Protein AF-A0A261FDQ6-F1 (afdb_monomer_lite)

Secondary structure (DSSP, 8-state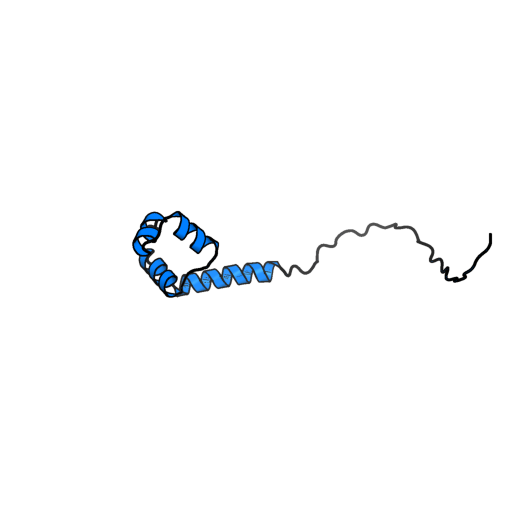):
---PPPHHHHHHHTTS-HHHHHHHHHHT---HHHHHHHHHHTT--HHHHHHHHHHHHHHHHHHT-------------------------------

Structure (mmCIF, N/CA/C/O backbone):
data_AF-A0A261FDQ6-F1
#
_entry.id   AF-A0A261FDQ6-F1
#
loop_
_atom_site.group_PDB
_atom_site.id
_atom_site.type_symbol
_atom_site.label_atom_id
_atom_site.label_alt_id
_atom_site.label_comp_id
_atom_site.label_asym_id
_atom_site.label_entity_id
_atom_site.label_seq_id
_atom_site.pdbx_PDB_ins_code
_atom_site.Cartn_x
_atom_site.Cartn_y
_atom_site.Cartn_z
_atom_site.occupancy
_atom_site.B_iso_or_equiv
_atom_site.auth_seq_id
_atom_site.auth_comp_id
_atom_site.auth_asym_id
_atom_site.auth_atom_id
_atom_site.pdbx_PDB_model_num
ATOM 1 N N . MET A 1 1 ? -15.878 -4.073 -8.588 1.00 37.53 1 MET A N 1
ATOM 2 C CA . MET A 1 1 ? -15.647 -2.623 -8.417 1.00 37.53 1 MET A CA 1
ATOM 3 C C . MET A 1 1 ? -14.545 -2.507 -7.378 1.00 37.53 1 MET A C 1
ATOM 5 O O . MET A 1 1 ? -14.721 -3.077 -6.314 1.00 37.53 1 MET A O 1
ATOM 9 N N . ARG A 1 2 ? -13.380 -1.924 -7.699 1.00 53.66 2 ARG A N 1
ATOM 10 C CA . ARG A 1 2 ? -12.346 -1.651 -6.685 1.00 53.66 2 ARG A CA 1
ATOM 11 C C . ARG A 1 2 ? -12.751 -0.361 -5.981 1.00 53.66 2 ARG A C 1
ATOM 13 O O . ARG A 1 2 ? -12.332 0.718 -6.396 1.00 53.66 2 ARG A O 1
ATOM 20 N N . ASP A 1 3 ? -13.628 -0.467 -4.990 1.00 60.25 3 ASP A N 1
ATOM 21 C CA . ASP A 1 3 ? -13.896 0.651 -4.090 1.00 60.25 3 ASP A CA 1
ATOM 22 C C . ASP A 1 3 ? -12.640 0.839 -3.236 1.00 60.25 3 ASP A C 1
ATOM 24 O O . ASP A 1 3 ? -12.416 0.146 -2.250 1.00 60.25 3 ASP A O 1
ATOM 28 N N . GLY A 1 4 ? -11.736 1.707 -3.693 1.00 66.25 4 GLY A N 1
ATOM 29 C CA . GLY A 1 4 ? -10.489 1.970 -2.984 1.00 66.25 4 GLY A CA 1
ATOM 30 C C . GLY A 1 4 ? -10.757 2.494 -1.570 1.00 66.25 4 GLY A C 1
ATOM 31 O O . GLY A 1 4 ? -11.689 3.273 -1.353 1.00 66.25 4 GLY A O 1
ATOM 32 N N . ALA A 1 5 ? -9.920 2.113 -0.601 1.00 78.75 5 ALA A N 1
ATOM 33 C CA . ALA A 1 5 ? -10.062 2.623 0.758 1.00 78.75 5 ALA A CA 1
ATOM 34 C C . ALA A 1 5 ? -9.857 4.140 0.804 1.00 78.75 5 ALA A C 1
ATOM 36 O O . ALA A 1 5 ? -8.912 4.709 0.249 1.00 78.75 5 ALA A O 1
ATOM 37 N N . THR A 1 6 ? -10.731 4.809 1.549 1.00 86.12 6 THR A N 1
ATOM 38 C CA . THR A 1 6 ? -10.548 6.221 1.869 1.00 86.12 6 THR A CA 1
ATOM 39 C C . THR A 1 6 ? -9.461 6.374 2.932 1.00 86.12 6 THR A C 1
ATOM 41 O O . THR A 1 6 ? -9.283 5.526 3.803 1.00 86.12 6 THR A O 1
ATOM 44 N N . MET A 1 7 ? -8.778 7.520 2.955 1.00 86.06 7 MET A N 1
ATOM 45 C CA . MET A 1 7 ? -7.809 7.822 4.023 1.00 86.06 7 MET A CA 1
ATOM 46 C C . MET A 1 7 ? -8.436 7.746 5.430 1.00 86.06 7 MET A C 1
ATOM 48 O O . MET A 1 7 ? -7.739 7.513 6.413 1.00 86.06 7 MET A O 1
ATOM 52 N N . SER A 1 8 ? -9.756 7.936 5.528 1.00 85.06 8 SER A N 1
ATOM 53 C CA . SER A 1 8 ? -10.518 7.823 6.772 1.00 85.06 8 SER A CA 1
ATOM 54 C C . SER A 1 8 ? -10.843 6.378 7.170 1.00 85.06 8 SER A C 1
ATOM 56 O O . SER A 1 8 ? -10.941 6.113 8.365 1.00 85.06 8 SER A O 1
ATOM 58 N N . SER A 1 9 ? -11.032 5.448 6.224 1.00 85.62 9 SER A N 1
ATOM 59 C CA . SER A 1 9 ? -11.179 4.017 6.548 1.00 85.62 9 SER A CA 1
ATOM 60 C C . SER A 1 9 ? -9.831 3.417 6.940 1.00 85.62 9 SER A C 1
ATOM 62 O O . SER A 1 9 ? -9.732 2.777 7.980 1.00 85.62 9 SER A O 1
ATOM 64 N N . LEU A 1 10 ? -8.765 3.785 6.225 1.00 86.00 10 LEU A N 1
ATOM 65 C CA . LEU A 1 10 ? -7.383 3.455 6.586 1.00 86.00 10 LEU A CA 1
ATOM 66 C C . LEU A 1 10 ? -6.998 3.961 7.981 1.00 86.00 10 LEU A C 1
ATOM 68 O O . LEU A 1 10 ? -6.419 3.222 8.770 1.00 86.00 10 LEU A O 1
ATOM 72 N N . GLY A 1 11 ? -7.363 5.203 8.317 1.00 88.12 11 GLY A N 1
ATOM 73 C CA . GLY A 1 11 ? -7.125 5.752 9.655 1.00 88.12 11 GLY A CA 1
ATOM 74 C C . GLY A 1 11 ? -7.837 4.964 10.755 1.00 88.12 11 GLY A C 1
ATOM 75 O O . GLY A 1 11 ? -7.254 4.719 11.808 1.00 88.12 11 GLY A O 1
ATOM 76 N N . ARG A 1 12 ? -9.062 4.489 10.488 1.00 86.31 12 ARG A N 1
ATOM 77 C CA . ARG A 1 12 ? -9.798 3.617 11.414 1.00 86.31 12 ARG A CA 1
ATOM 78 C C . ARG A 1 12 ? -9.136 2.249 11.566 1.00 86.31 12 ARG A C 1
ATOM 80 O O . ARG A 1 12 ? -8.926 1.828 12.697 1.00 86.31 12 ARG A O 1
ATOM 87 N N . ALA A 1 13 ? -8.750 1.606 10.466 1.00 83.25 13 ALA A N 1
ATOM 88 C CA . ALA A 1 13 ? -8.069 0.309 10.492 1.00 83.25 1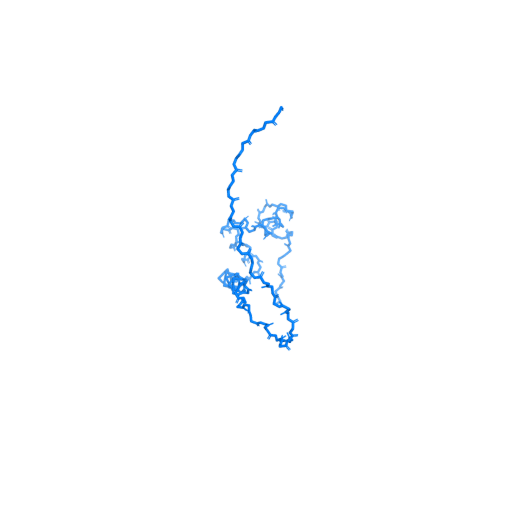3 ALA A CA 1
ATOM 89 C C . ALA A 1 13 ? -6.717 0.372 11.227 1.00 83.25 13 ALA A C 1
ATOM 91 O O . ALA A 1 13 ? -6.344 -0.548 11.946 1.00 83.25 13 ALA A O 1
ATOM 92 N N . MET A 1 14 ? -5.995 1.485 11.084 1.00 83.62 14 MET A N 1
ATOM 93 C CA . MET A 1 14 ? -4.673 1.692 11.679 1.00 83.62 14 MET A CA 1
ATOM 94 C C . MET A 1 14 ? -4.700 2.371 13.058 1.00 83.62 14 MET A C 1
ATOM 96 O O . MET A 1 14 ? -3.638 2.578 13.645 1.00 83.62 14 MET A O 1
ATOM 100 N N . ASN A 1 15 ? -5.879 2.754 13.559 1.00 87.56 15 ASN A N 1
ATOM 101 C CA . ASN A 1 15 ? -6.062 3.545 14.779 1.00 87.56 15 ASN A CA 1
ATOM 102 C C . ASN A 1 15 ? -5.202 4.830 14.825 1.00 87.56 15 ASN A C 1
ATOM 104 O O . ASN A 1 15 ? -4.565 5.148 15.830 1.00 87.56 15 ASN A O 1
ATOM 108 N N . VAL A 1 16 ? -5.148 5.561 13.709 1.00 88.50 16 VAL A N 1
ATOM 109 C CA . VAL A 1 16 ? -4.425 6.837 13.585 1.00 88.50 16 VAL A CA 1
ATOM 110 C C . VAL A 1 16 ? -5.252 7.861 12.813 1.00 88.50 16 VAL A C 1
ATOM 112 O O . VAL A 1 16 ? -6.186 7.528 12.083 1.00 88.50 16 VAL A O 1
ATOM 115 N N . ASP A 1 17 ? -4.900 9.137 12.939 1.00 91.31 17 ASP A N 1
ATOM 116 C CA . ASP A 1 17 ? -5.579 10.198 12.208 1.00 91.31 17 ASP A CA 1
ATOM 117 C C . ASP A 1 17 ? -5.215 10.211 10.710 1.00 91.31 17 ASP A C 1
ATOM 119 O O . ASP A 1 17 ? -4.165 9.733 10.265 1.00 91.31 17 ASP A O 1
ATOM 123 N N . ARG A 1 18 ? -6.087 10.839 9.917 1.00 89.12 18 ARG A N 1
ATOM 124 C CA . ARG A 1 18 ? -5.948 10.958 8.461 1.00 89.12 18 ARG A CA 1
ATOM 125 C C . ARG A 1 18 ? -4.622 11.598 8.023 1.00 89.12 18 ARG A C 1
ATOM 127 O O . ARG A 1 18 ? -4.080 11.207 6.987 1.00 89.12 18 ARG A O 1
ATOM 134 N N . ASN A 1 19 ? -4.113 12.590 8.756 1.00 91.81 19 ASN A N 1
ATOM 135 C CA . ASN A 1 19 ? -2.872 13.272 8.386 1.00 91.81 19 ASN A CA 1
ATOM 136 C C . ASN A 1 19 ? -1.667 12.365 8.631 1.00 91.81 19 ASN A C 1
ATOM 138 O O . ASN A 1 19 ? -0.764 12.317 7.796 1.00 91.81 19 ASN A O 1
ATOM 142 N N . THR A 1 20 ? -1.690 11.586 9.712 1.00 88.44 20 THR A N 1
ATOM 143 C CA . THR A 1 20 ? -0.686 10.550 9.976 1.00 88.44 20 THR A CA 1
ATOM 144 C C . THR A 1 20 ? -0.682 9.481 8.885 1.00 88.44 20 THR A C 1
ATOM 146 O O . THR A 1 20 ? 0.392 9.166 8.369 1.00 88.44 20 THR A O 1
ATOM 149 N N . VAL A 1 21 ? -1.849 8.981 8.454 1.00 88.06 21 VAL A N 1
ATOM 150 C CA . VAL A 1 21 ? -1.942 8.038 7.317 1.00 88.06 21 VAL A CA 1
ATOM 151 C C . VAL A 1 21 ? -1.295 8.634 6.066 1.00 88.06 21 VAL A C 1
ATOM 153 O O . VAL A 1 21 ? -0.413 8.021 5.464 1.00 88.06 21 VAL A O 1
ATOM 156 N N . LYS A 1 22 ? -1.671 9.868 5.709 1.00 89.56 22 LYS A N 1
ATOM 157 C CA . LYS A 1 22 ? -1.125 10.573 4.542 1.00 89.56 22 LYS A CA 1
ATOM 158 C C . LYS A 1 22 ? 0.396 10.723 4.623 1.00 89.56 22 LYS A C 1
ATOM 160 O O . LYS A 1 22 ? 1.087 10.487 3.634 1.00 89.56 22 LYS A O 1
ATOM 165 N N . ASN A 1 23 ? 0.919 11.114 5.784 1.00 90.56 23 ASN A N 1
ATOM 166 C CA . ASN A 1 23 ? 2.352 11.311 5.982 1.00 90.56 23 ASN A CA 1
ATOM 167 C C . ASN A 1 23 ? 3.128 9.996 5.863 1.00 90.56 23 ASN A C 1
ATOM 169 O O . ASN A 1 23 ? 4.176 9.988 5.223 1.00 90.56 23 ASN A O 1
ATOM 173 N N . ARG A 1 24 ? 2.607 8.893 6.417 1.00 88.50 24 ARG A N 1
ATOM 174 C CA . ARG A 1 24 ? 3.241 7.567 6.329 1.00 88.50 24 ARG A CA 1
ATOM 175 C C . ARG A 1 24 ? 3.235 7.005 4.909 1.00 88.50 24 ARG A C 1
ATOM 177 O O . ARG A 1 24 ? 4.269 6.540 4.445 1.00 88.50 24 ARG A O 1
ATOM 184 N N . LEU A 1 25 ? 2.113 7.113 4.194 1.00 87.25 25 LEU A N 1
ATOM 185 C CA . LEU A 1 25 ? 2.031 6.699 2.787 1.00 87.25 25 LEU A CA 1
ATOM 186 C C . LEU A 1 25 ? 2.985 7.510 1.901 1.00 87.25 25 LEU A C 1
ATOM 188 O O . LEU A 1 25 ? 3.616 6.958 1.008 1.00 87.25 25 LEU A O 1
ATOM 192 N N . LYS A 1 26 ? 3.125 8.817 2.164 1.00 87.62 26 LYS A N 1
ATOM 193 C CA . LYS A 1 26 ? 4.034 9.685 1.404 1.00 87.62 26 LYS A CA 1
ATOM 194 C C . LYS A 1 26 ? 5.509 9.418 1.715 1.00 87.62 26 LYS A C 1
ATOM 196 O O . LYS A 1 26 ? 6.335 9.515 0.814 1.00 87.62 26 LYS A O 1
ATOM 201 N N . SER A 1 27 ? 5.847 9.143 2.974 1.00 87.62 27 SER A N 1
ATOM 202 C CA . SER A 1 27 ? 7.233 8.901 3.392 1.00 87.62 27 SER A CA 1
ATOM 203 C C . SER A 1 27 ? 7.704 7.470 3.138 1.00 87.62 27 SER A C 1
ATOM 205 O O . SER A 1 27 ? 8.904 7.224 3.174 1.00 87.62 27 SER A O 1
ATOM 207 N N . GLY A 1 28 ? 6.779 6.528 2.923 1.00 85.00 28 GLY A N 1
ATOM 208 C CA . GLY A 1 28 ? 7.085 5.099 2.863 1.00 85.00 28 GLY A CA 1
ATOM 209 C C . GLY A 1 28 ? 7.445 4.495 4.224 1.00 85.00 28 GLY A C 1
ATOM 210 O O . GLY A 1 28 ? 7.835 3.334 4.288 1.00 85.00 28 GLY A O 1
ATOM 211 N N . ASN A 1 29 ? 7.313 5.250 5.323 1.00 85.88 29 ASN A N 1
ATOM 212 C CA . ASN A 1 29 ? 7.585 4.757 6.671 1.00 85.88 29 ASN A CA 1
ATOM 213 C C . ASN A 1 29 ? 6.357 4.014 7.221 1.00 85.88 29 ASN A C 1
ATOM 215 O O . ASN A 1 29 ? 5.539 4.567 7.964 1.00 85.88 29 ASN A O 1
ATOM 219 N N . LEU A 1 30 ? 6.211 2.764 6.789 1.00 86.00 30 LEU A N 1
ATOM 220 C CA . LEU A 1 30 ? 5.141 1.852 7.174 1.00 86.00 30 LEU A CA 1
ATOM 221 C C . LEU A 1 30 ? 5.758 0.537 7.641 1.00 86.00 30 LEU A C 1
ATOM 223 O O . LEU A 1 30 ? 6.667 0.009 7.004 1.00 86.00 30 LEU A O 1
ATOM 227 N N . SER A 1 31 ? 5.251 -0.012 8.745 1.00 88.62 31 SER A N 1
ATOM 228 C CA . SER A 1 31 ? 5.622 -1.375 9.120 1.00 88.62 31 SER A CA 1
ATOM 229 C C . SER A 1 31 ? 5.035 -2.368 8.119 1.00 88.62 31 SER A C 1
ATOM 231 O O . SER A 1 31 ? 3.955 -2.138 7.569 1.00 88.62 31 SER A O 1
ATOM 233 N N . LEU A 1 32 ? 5.708 -3.503 7.931 1.00 89.12 32 LEU A N 1
ATOM 234 C CA . LEU A 1 32 ? 5.233 -4.562 7.040 1.00 89.12 32 LEU A CA 1
ATOM 235 C C . LEU A 1 32 ? 3.838 -5.069 7.453 1.00 89.12 32 LEU A C 1
ATOM 237 O O . LEU A 1 32 ? 2.978 -5.299 6.612 1.00 89.12 32 LEU A O 1
ATOM 241 N N . THR A 1 33 ? 3.570 -5.144 8.759 1.00 90.19 33 THR A N 1
ATOM 242 C CA . THR A 1 33 ? 2.241 -5.465 9.302 1.00 90.19 33 THR A CA 1
ATOM 243 C C . THR A 1 33 ? 1.180 -4.466 8.848 1.00 90.19 33 THR A C 1
ATOM 245 O O . THR A 1 33 ? 0.103 -4.861 8.414 1.00 90.19 33 THR A O 1
ATOM 248 N N . THR A 1 34 ? 1.492 -3.168 8.908 1.00 87.25 34 THR A N 1
ATOM 249 C CA . THR A 1 34 ? 0.576 -2.117 8.452 1.00 87.25 34 THR A CA 1
ATOM 250 C C . THR A 1 34 ? 0.319 -2.248 6.956 1.00 87.25 34 THR A C 1
ATOM 252 O O . THR A 1 34 ? -0.818 -2.125 6.523 1.00 87.25 34 THR A O 1
ATOM 255 N N . PHE A 1 35 ? 1.357 -2.531 6.169 1.00 89.44 35 PHE A N 1
ATOM 256 C CA . PHE A 1 35 ? 1.223 -2.744 4.733 1.00 89.44 35 PHE A CA 1
ATOM 257 C C . PHE A 1 35 ? 0.232 -3.874 4.408 1.00 89.44 35 PHE A C 1
ATOM 259 O O . PHE A 1 35 ? -0.696 -3.643 3.639 1.00 89.44 35 PHE A O 1
ATOM 266 N N . PHE A 1 36 ? 0.345 -5.035 5.062 1.00 90.25 36 PHE A N 1
ATOM 267 C CA . PHE A 1 36 ? -0.600 -6.142 4.861 1.00 90.25 36 PHE A CA 1
ATOM 268 C C . PHE A 1 36 ? -2.030 -5.823 5.318 1.00 90.25 36 PHE A C 1
ATOM 270 O O . PHE A 1 36 ? -2.994 -6.259 4.690 1.00 90.25 36 PHE A O 1
ATOM 277 N N . MET A 1 37 ? -2.197 -5.049 6.395 1.00 87.44 37 MET A N 1
ATOM 278 C CA . MET A 1 37 ? -3.527 -4.580 6.804 1.00 87.44 37 MET A CA 1
ATOM 279 C C . MET A 1 37 ? -4.151 -3.681 5.736 1.00 87.44 37 MET A C 1
ATOM 281 O O . MET A 1 37 ? -5.322 -3.839 5.410 1.00 87.44 37 MET A O 1
ATOM 285 N N . ILE A 1 38 ? -3.363 -2.763 5.171 1.00 86.88 38 ILE A N 1
ATOM 286 C CA . ILE A 1 38 ? -3.809 -1.860 4.107 1.00 86.88 38 ILE A CA 1
ATOM 287 C C . ILE A 1 38 ? -4.219 -2.654 2.868 1.00 86.88 38 ILE A C 1
ATOM 289 O O . ILE A 1 38 ? -5.286 -2.388 2.327 1.00 86.88 38 ILE A O 1
ATOM 293 N N . THR A 1 39 ? -3.398 -3.615 2.433 1.00 89.06 39 THR A N 1
ATOM 294 C CA . THR A 1 39 ? -3.673 -4.424 1.234 1.00 89.06 39 THR A CA 1
ATOM 295 C C . THR A 1 39 ? -4.919 -5.289 1.419 1.00 89.06 39 THR A C 1
ATOM 297 O O . THR A 1 39 ? -5.722 -5.412 0.502 1.00 89.06 39 THR A O 1
ATOM 300 N N . SER A 1 40 ? -5.136 -5.802 2.634 1.00 86.69 40 SER A N 1
ATOM 301 C CA . SER A 1 40 ? -6.358 -6.535 2.992 1.00 86.69 40 SER A CA 1
ATOM 302 C C . SER A 1 40 ? -7.600 -5.636 2.970 1.00 86.69 40 SER A C 1
ATOM 304 O O . SER A 1 40 ? -8.636 -6.033 2.452 1.00 86.69 40 SER A O 1
ATOM 306 N N . GLU A 1 41 ? -7.498 -4.409 3.491 1.00 84.38 41 GLU A N 1
ATOM 307 C CA . GLU A 1 41 ? -8.604 -3.438 3.527 1.00 84.38 41 GLU A CA 1
ATOM 308 C C . GLU A 1 41 ? -9.036 -2.983 2.122 1.00 84.38 41 GLU A C 1
ATOM 310 O O . GLU A 1 41 ? -10.203 -2.667 1.903 1.00 84.38 41 GLU A O 1
ATOM 315 N N . ILE A 1 42 ? -8.104 -2.933 1.164 1.00 85.50 42 ILE A N 1
ATOM 316 C CA . ILE A 1 42 ? -8.375 -2.539 -0.232 1.00 85.50 42 ILE A CA 1
ATOM 317 C C . ILE A 1 42 ? -8.593 -3.721 -1.176 1.00 85.50 42 ILE A C 1
ATOM 319 O O . ILE A 1 42 ? -8.655 -3.506 -2.388 1.00 85.50 42 ILE A O 1
ATOM 323 N N . ASP A 1 43 ? -8.695 -4.936 -0.630 1.00 86.25 43 ASP A N 1
ATOM 324 C CA . ASP A 1 43 ? -8.868 -6.180 -1.385 1.00 86.25 43 ASP A CA 1
ATOM 325 C C . ASP A 1 43 ? -7.841 -6.314 -2.525 1.00 86.25 43 ASP A C 1
ATOM 327 O O . ASP A 1 43 ? -8.168 -6.485 -3.704 1.00 86.25 43 ASP A O 1
ATOM 331 N N . CYS A 1 44 ? -6.561 -6.139 -2.182 1.00 86.81 44 CYS A N 1
ATOM 332 C CA . CYS A 1 44 ? -5.456 -6.296 -3.117 1.00 86.81 44 CYS A CA 1
ATOM 333 C C . CYS A 1 44 ? -4.416 -7.299 -2.616 1.00 86.81 44 CYS A C 1
ATOM 335 O O . CYS A 1 44 ? -4.149 -7.408 -1.416 1.00 86.81 44 CYS A O 1
ATOM 337 N N . ASP A 1 45 ? -3.771 -7.989 -3.558 1.00 91.19 45 ASP A N 1
ATOM 338 C CA . ASP A 1 45 ? -2.649 -8.859 -3.236 1.00 91.19 45 ASP A CA 1
ATOM 339 C C . ASP A 1 45 ? -1.426 -7.996 -2.856 1.00 91.19 45 ASP A C 1
ATOM 341 O O . ASP A 1 45 ? -1.009 -7.128 -3.634 1.00 91.19 45 ASP A O 1
ATOM 345 N N . PRO A 1 46 ? -0.841 -8.177 -1.661 1.00 90.69 46 PRO A N 1
ATOM 346 C CA . PRO A 1 46 ? 0.378 -7.479 -1.266 1.00 90.69 46 PRO A CA 1
ATOM 347 C C . PRO A 1 46 ? 1.562 -7.724 -2.215 1.00 90.69 46 PRO A C 1
ATOM 349 O O . PRO A 1 46 ? 2.399 -6.832 -2.366 1.00 90.69 46 PRO A O 1
ATOM 352 N N . LEU A 1 47 ? 1.654 -8.897 -2.850 1.00 93.06 47 LEU A N 1
ATOM 353 C CA . LEU A 1 47 ? 2.737 -9.221 -3.781 1.00 93.06 47 LEU A CA 1
ATOM 354 C C . LEU A 1 47 ? 2.625 -8.423 -5.080 1.00 93.06 47 LEU A C 1
ATOM 356 O O . LEU A 1 47 ? 3.643 -7.925 -5.561 1.00 93.06 47 LEU A O 1
ATOM 360 N N . ASP A 1 48 ? 1.408 -8.220 -5.586 1.00 92.12 48 ASP A N 1
ATOM 361 C CA . ASP A 1 48 ? 1.159 -7.380 -6.763 1.00 92.12 48 ASP A CA 1
ATOM 362 C C . ASP A 1 48 ? 1.600 -5.934 -6.502 1.00 92.12 48 ASP A C 1
ATOM 364 O O . ASP A 1 48 ? 2.290 -5.323 -7.317 1.00 92.12 48 ASP A O 1
ATOM 368 N N . VAL A 1 49 ? 1.284 -5.398 -5.318 1.00 89.56 49 VAL A N 1
ATOM 369 C CA . VAL A 1 49 ? 1.683 -4.034 -4.933 1.00 89.56 49 VAL A CA 1
ATOM 370 C C . VAL A 1 49 ? 3.205 -3.898 -4.824 1.00 89.56 49 VAL A C 1
ATOM 372 O O . VAL A 1 49 ? 3.765 -2.866 -5.204 1.00 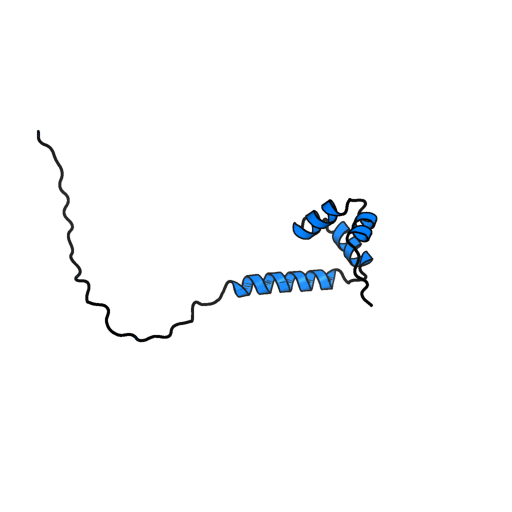89.56 49 VAL A O 1
ATOM 375 N N . ILE A 1 50 ? 3.895 -4.926 -4.319 1.00 90.44 50 ILE A N 1
ATOM 376 C CA . ILE A 1 50 ? 5.363 -4.947 -4.257 1.00 90.44 50 ILE A CA 1
ATOM 377 C C . ILE A 1 50 ? 5.960 -5.022 -5.666 1.00 90.44 50 ILE A C 1
ATOM 379 O O . ILE A 1 50 ? 6.898 -4.277 -5.954 1.00 90.44 50 ILE A O 1
ATOM 383 N N . ALA A 1 51 ? 5.418 -5.870 -6.543 1.00 91.81 51 ALA A N 1
ATOM 384 C CA . ALA A 1 51 ? 5.865 -5.989 -7.928 1.00 91.81 51 ALA A CA 1
ATOM 385 C C . ALA A 1 51 ? 5.715 -4.655 -8.680 1.00 91.81 51 ALA A C 1
ATOM 387 O O . ALA A 1 51 ? 6.687 -4.158 -9.252 1.00 91.81 51 ALA A O 1
ATOM 388 N N . ASP A 1 52 ? 4.553 -4.006 -8.568 1.00 89.62 52 ASP A N 1
ATOM 389 C CA . ASP A 1 52 ? 4.296 -2.683 -9.146 1.00 89.62 52 ASP A CA 1
ATOM 390 C C . ASP A 1 52 ? 5.269 -1.619 -8.612 1.00 89.62 52 ASP A C 1
ATOM 392 O O . ASP A 1 52 ? 5.775 -0.773 -9.364 1.00 89.62 52 ASP A O 1
ATOM 396 N N . ALA A 1 53 ? 5.562 -1.653 -7.307 1.00 87.94 53 ALA A N 1
ATOM 397 C CA . ALA A 1 53 ? 6.514 -0.743 -6.681 1.00 87.94 53 ALA A CA 1
ATOM 398 C C . ALA A 1 53 ? 7.943 -0.973 -7.197 1.00 87.94 53 ALA A C 1
ATOM 400 O O . ALA A 1 53 ? 8.637 -0.005 -7.524 1.00 87.94 53 ALA A O 1
ATOM 401 N N . MET A 1 54 ? 8.371 -2.233 -7.317 1.00 90.19 54 MET A N 1
ATOM 402 C CA . MET A 1 54 ? 9.666 -2.599 -7.890 1.00 90.19 54 MET A CA 1
ATOM 403 C C . MET A 1 54 ? 9.785 -2.134 -9.341 1.00 90.19 54 MET A C 1
ATOM 405 O O . MET A 1 54 ? 10.780 -1.504 -9.697 1.00 90.19 54 MET A O 1
ATOM 409 N N . ASP A 1 55 ? 8.754 -2.335 -10.158 1.00 90.25 55 ASP A N 1
ATOM 410 C CA . ASP A 1 55 ? 8.726 -1.866 -11.543 1.00 90.25 55 ASP A CA 1
ATOM 411 C C . ASP A 1 55 ? 8.759 -0.338 -11.647 1.00 90.25 55 ASP A C 1
ATOM 413 O O . ASP A 1 55 ? 9.394 0.226 -12.543 1.00 90.25 55 ASP A O 1
ATOM 417 N N . ALA A 1 56 ? 8.096 0.377 -10.737 1.00 86.81 56 ALA A N 1
ATOM 418 C CA . ALA A 1 56 ? 8.141 1.838 -10.682 1.00 86.81 56 ALA A CA 1
ATOM 419 C C . ALA A 1 56 ? 9.510 2.383 -10.233 1.00 86.81 56 ALA A C 1
ATOM 421 O O . ALA A 1 56 ? 9.902 3.488 -10.630 1.00 86.81 56 ALA A O 1
ATOM 422 N N . VAL A 1 57 ? 10.233 1.646 -9.387 1.00 84.50 57 VAL A N 1
ATOM 423 C CA . VAL A 1 57 ? 11.615 1.968 -9.000 1.00 84.50 57 VAL A CA 1
ATOM 424 C C . VAL A 1 57 ? 12.563 1.667 -10.158 1.00 84.50 57 VAL A C 1
ATOM 426 O O . VAL A 1 57 ? 13.309 2.554 -10.566 1.00 84.50 57 VAL A O 1
ATOM 429 N N . ASN A 1 58 ? 12.469 0.481 -10.760 1.00 83.75 58 ASN A N 1
ATOM 430 C CA . ASN A 1 58 ? 13.298 0.067 -11.891 1.00 83.75 58 ASN A CA 1
ATOM 431 C C . ASN A 1 58 ? 13.147 1.010 -13.089 1.00 83.75 58 ASN A C 1
ATOM 433 O O . ASN A 1 58 ? 14.148 1.458 -13.641 1.00 83.75 58 ASN A O 1
ATOM 437 N N . ARG A 1 59 ? 11.918 1.414 -13.440 1.00 79.00 59 ARG A N 1
ATOM 438 C CA . ARG A 1 59 ? 11.680 2.407 -14.504 1.00 79.00 59 ARG A CA 1
ATOM 439 C C . ARG A 1 59 ? 12.363 3.748 -14.231 1.00 79.00 59 ARG A C 1
ATOM 441 O O . ARG A 1 59 ? 12.906 4.347 -15.155 1.00 79.00 59 ARG A O 1
ATOM 448 N N . ARG A 1 60 ? 12.377 4.214 -12.978 1.00 74.06 60 ARG A N 1
ATOM 449 C CA . ARG A 1 60 ? 13.093 5.442 -12.588 1.00 74.06 60 ARG A CA 1
ATOM 450 C C . ARG A 1 60 ? 14.607 5.277 -12.659 1.00 74.06 60 ARG A C 1
ATOM 452 O O . ARG A 1 60 ? 15.281 6.182 -13.137 1.00 74.06 60 ARG A O 1
ATOM 459 N N . SER A 1 61 ? 15.125 4.133 -12.227 1.00 61.09 61 SER A N 1
ATOM 460 C CA . SER A 1 61 ? 16.556 3.825 -12.286 1.00 61.09 61 SER A CA 1
ATOM 461 C C . SER A 1 61 ? 17.056 3.702 -13.730 1.00 61.09 61 SER A C 1
ATOM 463 O O . SER A 1 61 ? 18.115 4.228 -14.059 1.00 61.09 61 SER A O 1
ATOM 465 N N .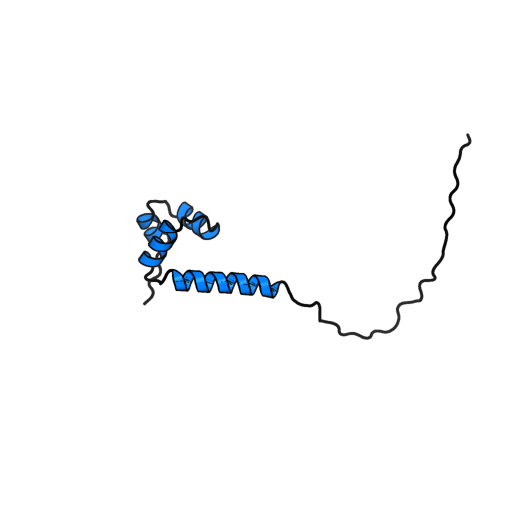 CYS A 1 62 ? 16.271 3.092 -14.622 1.00 55.50 62 CYS A N 1
ATOM 466 C CA . CYS A 1 62 ? 16.602 2.974 -16.044 1.00 55.50 62 CYS A CA 1
ATOM 467 C C . CYS A 1 62 ? 16.431 4.294 -16.816 1.00 55.50 62 CYS A C 1
ATOM 469 O O . CYS A 1 62 ? 17.178 4.544 -17.757 1.00 55.50 62 CYS A O 1
ATOM 471 N N . ALA A 1 63 ? 15.521 5.180 -16.399 1.00 52.56 63 ALA A N 1
ATOM 472 C CA . ALA A 1 63 ? 15.396 6.524 -16.974 1.00 52.56 63 ALA A CA 1
ATOM 473 C C . ALA A 1 63 ? 16.599 7.443 -16.657 1.00 52.56 63 ALA A C 1
ATOM 475 O O . ALA A 1 63 ? 16.770 8.470 -17.309 1.00 52.56 63 ALA A O 1
ATOM 476 N N . GLY A 1 64 ? 17.447 7.071 -15.686 1.00 45.44 64 GLY A N 1
ATOM 477 C CA . GLY A 1 64 ? 18.701 7.756 -15.345 1.00 45.44 64 GLY A CA 1
ATOM 478 C C . GLY A 1 64 ? 19.919 7.343 -16.185 1.00 45.44 64 GLY A C 1
ATOM 479 O O . GLY A 1 64 ? 21.008 7.874 -15.981 1.00 45.44 64 GLY A O 1
ATOM 480 N N . HIS A 1 65 ? 19.762 6.411 -17.127 1.00 46.34 65 HIS A N 1
ATOM 481 C CA . HIS A 1 65 ? 20.749 6.106 -18.165 1.00 46.34 65 HIS A CA 1
ATOM 482 C C . HIS A 1 65 ? 20.127 6.388 -19.535 1.00 46.34 65 HIS A C 1
ATOM 484 O O . HIS A 1 65 ? 19.910 5.494 -20.347 1.00 46.34 65 HIS A O 1
ATOM 490 N N . GLN A 1 66 ? 19.852 7.661 -19.822 1.00 47.50 66 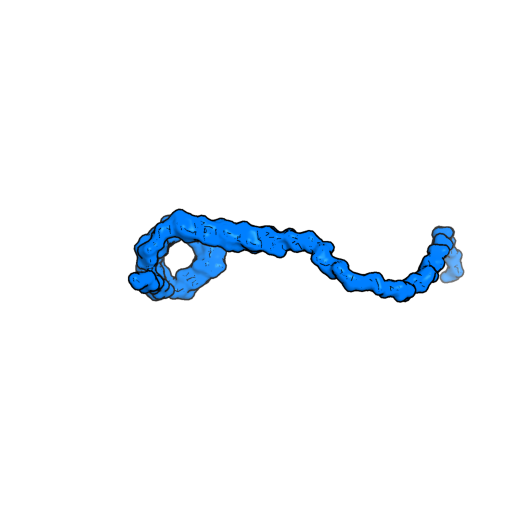GLN A N 1
ATOM 491 C CA . GLN A 1 66 ? 20.034 8.084 -21.205 1.00 47.50 66 GLN A CA 1
ATOM 492 C C . GLN A 1 66 ? 21.547 8.069 -21.464 1.00 47.50 66 GLN A C 1
ATOM 494 O O . GLN A 1 66 ? 22.260 8.837 -20.810 1.00 47.50 66 GLN A O 1
ATOM 499 N N . PRO 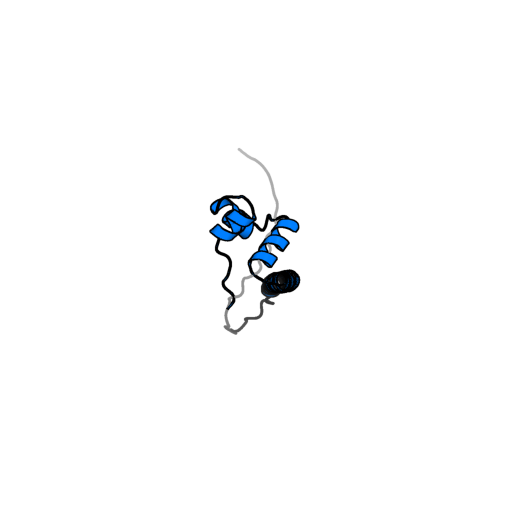A 1 67 ? 22.082 7.246 -22.386 1.00 44.66 67 PRO A N 1
ATOM 500 C CA . PRO A 1 67 ? 23.315 7.651 -23.036 1.00 44.66 67 PRO A CA 1
ATOM 501 C C . PRO A 1 67 ? 23.036 9.019 -23.663 1.00 44.66 67 PRO A C 1
ATOM 503 O O . PRO A 1 67 ? 21.968 9.249 -24.236 1.00 44.66 67 PRO A O 1
ATOM 506 N N . ALA A 1 68 ? 23.959 9.954 -23.477 1.00 50.53 68 ALA A N 1
ATOM 507 C CA . ALA A 1 68 ? 23.901 11.261 -24.104 1.00 50.53 68 ALA A CA 1
ATOM 508 C C . ALA A 1 68 ? 24.056 11.101 -25.624 1.00 50.53 68 ALA A C 1
ATOM 510 O O . ALA A 1 68 ? 25.129 11.346 -26.157 1.00 50.53 68 ALA A O 1
ATOM 511 N N . ASP A 1 69 ? 23.005 10.686 -26.325 1.00 55.78 69 ASP A N 1
ATOM 512 C CA . ASP A 1 69 ? 23.019 10.563 -27.777 1.00 55.78 69 ASP A CA 1
ATOM 513 C C . ASP A 1 69 ? 21.888 11.382 -28.385 1.00 55.78 69 ASP A C 1
ATOM 515 O O . ASP A 1 69 ? 20.751 10.955 -28.567 1.00 55.78 69 ASP A O 1
ATOM 519 N N . GLY A 1 70 ? 22.263 12.622 -28.686 1.00 42.12 70 GLY A N 1
ATOM 520 C CA . GLY A 1 70 ? 21.458 13.609 -29.385 1.00 42.12 70 GLY A CA 1
ATOM 521 C C . GLY A 1 70 ? 22.332 14.652 -30.075 1.00 42.12 70 GLY A C 1
ATOM 522 O O . GLY A 1 70 ? 22.062 15.845 -29.983 1.00 42.12 70 GLY A O 1
ATOM 523 N N . ARG A 1 71 ? 23.404 14.226 -30.757 1.00 53.00 71 ARG A N 1
ATOM 524 C CA . ARG A 1 71 ? 24.023 15.036 -31.820 1.00 53.00 71 ARG A CA 1
ATOM 525 C C . ARG A 1 71 ? 23.005 15.135 -32.965 1.00 53.00 71 ARG A C 1
ATOM 527 O O . ARG A 1 71 ? 22.551 14.098 -33.443 1.00 53.00 71 ARG A O 1
ATOM 534 N N . PRO A 1 72 ? 22.686 16.345 -33.448 1.00 47.50 72 PRO A N 1
ATOM 535 C CA . PRO A 1 72 ? 23.060 16.640 -34.831 1.00 47.50 72 PRO A CA 1
ATOM 536 C C . PRO A 1 72 ? 23.445 18.112 -35.044 1.00 47.50 72 PRO A C 1
ATOM 538 O O . PRO A 1 72 ? 22.823 19.027 -34.514 1.00 47.50 72 PRO A O 1
ATOM 541 N N . GLY A 1 73 ? 24.459 18.347 -35.877 1.00 38.38 73 GLY A N 1
ATOM 542 C CA . GLY A 1 73 ? 24.792 19.692 -36.340 1.00 38.38 73 GLY A CA 1
ATOM 543 C C . GLY A 1 73 ? 26.268 19.870 -36.649 1.00 38.38 73 GLY A C 1
ATOM 544 O O . GLY A 1 73 ? 27.004 20.495 -35.894 1.00 38.38 73 GLY A O 1
ATOM 545 N N . THR A 1 74 ? 26.707 19.346 -37.789 1.00 51.53 74 THR A N 1
ATOM 546 C CA . THR A 1 74 ? 27.840 19.914 -38.519 1.00 51.53 74 THR A CA 1
ATOM 547 C C . THR A 1 74 ? 27.565 21.396 -38.778 1.00 51.53 74 THR A C 1
ATOM 549 O O . THR A 1 74 ? 26.897 21.726 -39.750 1.00 51.53 74 THR A O 1
ATOM 552 N N . ASN A 1 75 ? 28.093 22.285 -37.939 1.00 40.38 75 ASN A N 1
ATOM 553 C CA . ASN A 1 75 ? 28.316 23.672 -38.321 1.00 40.38 75 ASN A CA 1
ATOM 554 C C . ASN A 1 75 ? 29.804 23.979 -38.212 1.00 40.38 75 ASN A C 1
ATOM 556 O O . ASN A 1 75 ? 30.418 23.950 -37.147 1.00 40.38 75 ASN A O 1
ATOM 560 N N . ARG A 1 76 ? 30.378 24.202 -39.392 1.00 51.16 76 ARG A N 1
ATOM 561 C CA . ARG A 1 76 ? 31.731 24.685 -39.615 1.00 51.16 76 ARG A CA 1
ATOM 562 C C . ARG A 1 76 ? 31.938 26.021 -38.896 1.00 51.16 76 ARG A C 1
ATOM 564 O O . ARG A 1 76 ? 31.040 26.857 -38.861 1.00 51.16 76 ARG A O 1
ATOM 571 N N . THR A 1 77 ? 33.195 26.240 -38.514 1.00 51.06 77 THR A N 1
ATOM 572 C CA . THR A 1 77 ? 33.822 27.521 -38.140 1.00 51.06 77 THR A CA 1
ATOM 573 C C . THR A 1 77 ? 33.768 27.875 -36.652 1.00 51.06 77 THR A C 1
ATOM 575 O O . THR A 1 77 ? 33.022 28.746 -36.224 1.00 51.06 77 THR A O 1
ATOM 578 N N . ALA A 1 78 ? 34.660 27.260 -35.872 1.00 40.00 78 ALA A N 1
ATOM 579 C CA . ALA A 1 78 ? 35.227 27.903 -34.691 1.00 40.00 78 ALA A CA 1
ATOM 580 C C . ALA A 1 78 ? 36.721 28.141 -34.960 1.00 40.00 78 ALA A C 1
ATOM 582 O O . ALA A 1 78 ? 37.445 27.228 -35.358 1.00 40.00 78 ALA A O 1
ATOM 583 N N . ALA A 1 79 ? 37.120 29.404 -34.842 1.00 50.03 79 ALA A N 1
ATOM 584 C CA . ALA A 1 79 ? 38.435 29.948 -35.155 1.00 50.03 79 ALA A CA 1
ATOM 585 C C . ALA A 1 79 ? 39.588 29.222 -34.424 1.00 50.03 79 ALA A C 1
ATOM 587 O O . ALA A 1 79 ? 39.388 28.711 -33.319 1.00 50.03 79 ALA A O 1
ATOM 588 N N . PRO A 1 80 ? 40.810 29.190 -34.994 1.00 47.56 80 PRO A N 1
ATOM 589 C CA . PRO A 1 80 ? 41.950 28.573 -34.331 1.00 47.56 80 PRO A CA 1
ATOM 590 C C . PRO A 1 80 ? 42.345 29.410 -33.110 1.00 47.56 80 PRO A C 1
ATOM 592 O O . PRO A 1 80 ? 42.808 30.539 -33.249 1.00 47.56 80 PRO A O 1
ATOM 595 N N . HIS A 1 81 ? 42.180 28.856 -31.908 1.00 45.69 81 HIS A N 1
ATOM 596 C CA . HIS A 1 81 ? 42.837 29.380 -30.712 1.00 45.69 81 HIS A CA 1
ATOM 597 C C . HIS A 1 81 ? 44.334 29.051 -30.806 1.00 45.69 81 HIS A C 1
ATOM 599 O O . HIS A 1 81 ? 44.690 27.869 -30.793 1.00 45.69 81 HIS A O 1
ATOM 605 N N . PRO A 1 82 ? 45.235 30.045 -30.894 1.00 53.06 82 PRO A N 1
ATOM 606 C CA . PRO A 1 82 ? 46.655 29.764 -30.854 1.00 53.06 82 PRO A CA 1
ATOM 607 C C . PRO A 1 82 ? 47.051 29.390 -29.423 1.00 53.06 82 PRO A C 1
ATOM 609 O O . PRO A 1 82 ? 46.922 30.179 -28.485 1.00 53.06 82 PRO A O 1
ATOM 612 N N . SER A 1 83 ? 47.572 28.173 -29.268 1.00 54.44 83 SER A N 1
ATOM 613 C CA . SER A 1 83 ? 48.367 27.775 -28.113 1.00 54.44 83 SER A CA 1
ATOM 614 C C . SER A 1 83 ? 49.472 28.803 -27.876 1.00 54.44 83 SER A C 1
ATOM 616 O O . SER A 1 83 ? 50.360 28.963 -28.713 1.00 54.44 83 SER A O 1
ATOM 618 N N . ARG A 1 84 ? 49.481 29.454 -26.710 1.00 47.44 84 ARG A N 1
ATOM 619 C CA . ARG A 1 84 ? 50.680 30.146 -26.235 1.00 47.44 84 ARG A CA 1
ATOM 620 C C . ARG A 1 84 ? 51.047 29.679 -24.835 1.00 47.44 84 ARG A C 1
ATOM 622 O O . ARG A 1 84 ? 50.544 30.152 -23.824 1.00 47.44 84 ARG A O 1
ATOM 629 N N . LYS A 1 85 ? 51.960 28.706 -24.846 1.00 49.62 85 LYS A N 1
ATOM 630 C CA . LYS A 1 85 ? 52.953 28.420 -23.807 1.00 49.62 85 LYS A CA 1
ATOM 631 C C . LYS A 1 85 ? 53.468 29.734 -23.207 1.00 49.62 85 LYS A C 1
ATOM 633 O O . LYS A 1 85 ? 53.918 30.606 -23.948 1.00 49.62 85 LYS A O 1
ATOM 638 N N . GLY A 1 86 ? 53.456 29.830 -21.884 1.00 44.78 86 GLY A N 1
ATOM 639 C CA . GLY A 1 86 ? 53.983 30.975 -21.150 1.00 44.78 86 GLY A CA 1
ATOM 640 C C . GLY A 1 86 ? 54.208 30.653 -19.678 1.00 44.78 86 GLY A C 1
ATOM 641 O O . GLY A 1 86 ? 53.675 31.325 -18.809 1.00 44.78 86 GLY A O 1
ATOM 642 N N . THR A 1 87 ? 54.965 29.598 -19.387 1.00 52.09 87 THR A N 1
ATOM 643 C CA . THR A 1 87 ? 55.598 29.409 -18.077 1.00 52.09 87 THR A CA 1
ATOM 644 C C . THR A 1 87 ? 56.731 30.418 -17.917 1.00 52.09 87 THR A C 1
ATOM 646 O O . THR A 1 87 ? 57.709 30.320 -18.660 1.00 52.09 87 THR A O 1
ATOM 649 N N . ARG A 1 88 ? 56.671 31.304 -16.914 1.00 51.09 88 ARG A N 1
ATOM 650 C CA . ARG A 1 88 ? 57.868 31.638 -16.130 1.00 51.09 88 ARG A CA 1
ATOM 651 C C . ARG A 1 88 ? 57.542 32.275 -14.777 1.00 51.09 88 ARG A C 1
ATOM 653 O O . ARG A 1 88 ? 56.907 33.314 -14.679 1.00 51.09 88 ARG A O 1
ATOM 660 N N . HIS A 1 89 ? 58.023 31.560 -13.775 1.00 51.94 89 HIS A N 1
ATOM 661 C CA . HIS A 1 89 ? 58.308 31.905 -12.392 1.00 51.94 89 HIS A CA 1
ATOM 662 C C . HIS A 1 89 ? 59.292 33.090 -12.318 1.00 51.94 89 HIS A C 1
ATOM 664 O O . HIS A 1 89 ? 60.257 33.064 -13.076 1.00 51.94 89 HIS A O 1
ATOM 670 N N . GLU A 1 90 ? 59.096 34.061 -11.415 1.00 48.28 90 GLU A N 1
ATOM 671 C CA . GLU A 1 90 ? 60.157 34.628 -10.559 1.00 48.28 90 GLU A CA 1
ATOM 672 C C . GLU A 1 90 ? 59.635 35.647 -9.537 1.00 48.28 90 GLU A C 1
ATOM 674 O O . GLU A 1 90 ? 58.643 36.342 -9.737 1.00 48.28 90 GLU A O 1
ATOM 679 N N . SER A 1 91 ? 60.326 35.637 -8.403 1.00 50.72 91 SER A N 1
ATOM 680 C CA . SER A 1 91 ? 60.039 36.306 -7.144 1.00 50.72 91 SER A CA 1
ATOM 681 C C . SER A 1 91 ? 60.739 37.671 -7.039 1.00 50.72 91 SER A C 1
ATOM 683 O O . SER A 1 91 ? 61.752 37.888 -7.696 1.00 50.72 91 SER A O 1
ATOM 685 N N . ARG A 1 92 ? 60.314 38.447 -6.026 1.00 50.38 92 ARG A N 1
ATOM 686 C CA . ARG A 1 92 ? 61.150 39.215 -5.068 1.00 50.38 92 ARG A CA 1
ATOM 687 C C . ARG A 1 92 ? 61.195 40.757 -5.181 1.00 50.38 92 ARG A C 1
ATOM 689 O O . ARG A 1 92 ? 61.437 41.319 -6.238 1.00 50.38 92 ARG A O 1
ATOM 696 N N . ASP A 1 93 ? 60.961 41.346 -4.001 1.00 46.91 93 ASP A N 1
ATOM 697 C CA . ASP A 1 93 ? 61.204 42.680 -3.409 1.00 46.91 93 ASP A CA 1
ATOM 698 C C . ASP A 1 93 ? 61.781 43.850 -4.231 1.00 46.91 93 ASP A C 1
ATOM 700 O O . ASP A 1 93 ? 62.796 43.697 -4.903 1.00 46.91 93 ASP A O 1
ATOM 704 N N . ALA A 1 94 ? 61.243 45.064 -3.995 1.00 44.59 94 ALA A N 1
ATOM 705 C CA . ALA A 1 94 ? 61.967 46.193 -3.366 1.00 44.59 94 ALA A CA 1
ATOM 706 C C . ALA A 1 94 ? 61.199 47.537 -3.470 1.00 44.59 94 ALA A C 1
ATOM 708 O O . ALA A 1 94 ? 61.197 48.155 -4.535 1.00 44.59 94 ALA A O 1
ATOM 709 N N . ARG A 1 95 ? 60.633 48.035 -2.358 1.00 45.81 95 ARG A N 1
ATOM 710 C CA . ARG A 1 95 ? 60.881 49.389 -1.808 1.00 45.81 95 ARG A CA 1
ATOM 711 C C . ARG A 1 95 ? 60.122 49.637 -0.511 1.00 45.81 95 ARG A C 1
ATOM 713 O O . ARG A 1 95 ? 58.928 49.283 -0.458 1.00 45.81 95 ARG A O 1
#

Sequence (95 aa):
MRDGATMSSLGRAMNVDRNTVKNRLKSGNLSLTTFFMITSEIDCDPLDVIADAMDAVNRRSCAGHQPADGRPGTNRTAAPHPSRKGTRHESRDAR

Organism: NCBI:txid1630162

pLDDT: mean 71.8, std 19.25, range [37.53, 93.06]

Foldseek 3Di:
DQPQDDLVNLCVLVVHDSVVSVVCVVVVVDDPVSLVSNCVVRVHDSVVVVVVVVVVVVVVVVVVDDPPDDDDDPDDDDDDDDDDDDDDDDDDDDD

Radius of gyration: 30.17 Å; chains: 1; bounding box: 78×59×54 Å